Protein AF-A0A2D9DMP4-F1 (afdb_monomer)

Solvent-accessible surface area (backbone atoms only — not comparable to full-atom values): 4263 Å² total; per-residue (Å²): 115,35,40,36,33,31,41,44,74,70,92,50,68,69,59,50,55,50,49,51,54,53,47,53,65,78,39,68,83,41,52,77,48,77,49,76,54,96,94,37,41,34,34,40,40,36,25,80,84,58,91,53,62,73,61,52,54,48,54,43,43,75,74,76,41,55,71,45,81,77,46,76,86

Radius of gyration: 11.26 Å; Cα contacts (8 Å, |Δi|>4): 116; chains: 1; bounding box: 24×25×30 Å

Nearest PDB structures (foldseek):
  4rjv-assembly2_C  TM=6.476E-01  e=8.495E-04  synthetic construct
  2n2t-assembly1_A  TM=6.885E-01  e=2.881E-03  synthetic construct
  3dxs-assembly1_X  TM=6.478E-01  e=8.461E-03  Arabidopsis thaliana
  4nez-assembly1_A-2  TM=6.818E-01  e=1.735E-02  synthetic construct
  6lxg-assembly1_B  TM=5.958E-01  e=1.735E-02  Mycobacterium tuberculosis

Structure (mmCIF, N/CA/C/O backbone):
data_AF-A0A2D9DMP4-F1
#
_entry.id   AF-A0A2D9DMP4-F1
#
loop_
_atom_site.group_PDB
_atom_site.id
_atom_site.type_symbol
_atom_site.label_atom_id
_atom_site.lab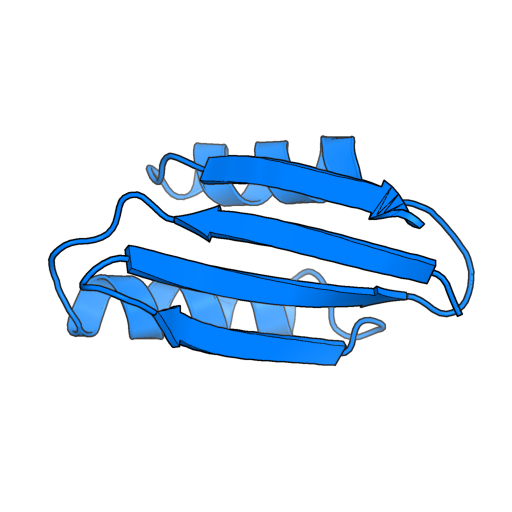el_alt_id
_atom_site.label_comp_id
_atom_site.label_asym_id
_atom_site.label_entity_id
_atom_site.label_seq_id
_atom_site.pdbx_PDB_ins_code
_atom_site.Cartn_x
_atom_site.Cartn_y
_atom_site.Cartn_z
_atom_site.occupancy
_atom_site.B_iso_or_equiv
_atom_site.auth_seq_id
_atom_site.auth_comp_id
_atom_site.auth_asym_id
_atom_site.auth_atom_id
_atom_site.pdbx_PDB_model_num
ATOM 1 N N . MET A 1 1 ? 9.294 7.497 -14.829 1.00 75.62 1 MET A N 1
ATOM 2 C CA . MET A 1 1 ? 9.079 7.194 -13.403 1.00 75.62 1 MET A CA 1
ATOM 3 C C . MET A 1 1 ? 7.617 6.858 -13.288 1.00 75.62 1 MET A C 1
ATOM 5 O O . MET A 1 1 ? 6.812 7.652 -13.759 1.00 75.62 1 MET A O 1
ATOM 9 N N . ILE A 1 2 ? 7.331 5.644 -12.842 1.00 86.75 2 ILE A N 1
ATOM 10 C CA . ILE A 1 2 ? 5.980 5.100 -12.750 1.00 86.75 2 ILE A CA 1
ATOM 11 C C . ILE A 1 2 ? 5.488 5.400 -11.343 1.00 86.75 2 ILE A C 1
ATOM 13 O O . ILE A 1 2 ? 6.251 5.235 -10.388 1.00 86.75 2 ILE A O 1
ATOM 17 N N . PHE A 1 3 ? 4.249 5.856 -11.218 1.00 88.50 3 PHE A N 1
ATOM 18 C CA . PHE A 1 3 ? 3.648 6.151 -9.926 1.00 88.50 3 PHE A CA 1
ATOM 19 C C . PHE A 1 3 ? 2.298 5.466 -9.799 1.00 88.50 3 PHE A C 1
ATOM 21 O O . PHE A 1 3 ? 1.440 5.565 -10.677 1.00 88.50 3 PHE A O 1
ATOM 28 N N . GLU A 1 4 ? 2.097 4.823 -8.660 1.00 92.19 4 GLU A N 1
ATOM 29 C CA . GLU A 1 4 ? 0.855 4.170 -8.290 1.00 92.19 4 GLU A CA 1
ATOM 30 C C . GLU A 1 4 ? 0.341 4.789 -6.992 1.00 92.19 4 GLU A C 1
ATOM 32 O O . GLU A 1 4 ? 1.110 5.063 -6.071 1.00 92.19 4 GLU A O 1
ATOM 37 N N . ILE A 1 5 ? -0.962 5.047 -6.928 1.00 92.56 5 ILE A N 1
ATOM 38 C CA . ILE A 1 5 ? -1.620 5.612 -5.752 1.00 92.56 5 ILE A CA 1
ATOM 39 C C . ILE A 1 5 ? -2.586 4.571 -5.221 1.00 92.56 5 ILE A C 1
ATOM 41 O O . ILE A 1 5 ? -3.497 4.147 -5.936 1.00 92.56 5 ILE A O 1
ATOM 45 N N . TYR A 1 6 ? -2.404 4.209 -3.959 1.00 93.56 6 TYR A N 1
ATOM 46 C CA . TYR A 1 6 ? -3.225 3.242 -3.256 1.00 93.56 6 TYR A CA 1
ATOM 47 C C . TYR A 1 6 ? -3.968 3.900 -2.112 1.00 93.56 6 TYR A C 1
ATOM 49 O O . TYR A 1 6 ? -3.416 4.748 -1.416 1.00 93.56 6 TYR A O 1
ATOM 57 N N . LYS A 1 7 ? -5.194 3.451 -1.885 1.00 93.56 7 LYS A N 1
ATOM 58 C CA . LYS A 1 7 ? -5.949 3.720 -0.670 1.00 93.56 7 LYS A CA 1
ATOM 59 C C . LYS A 1 7 ? -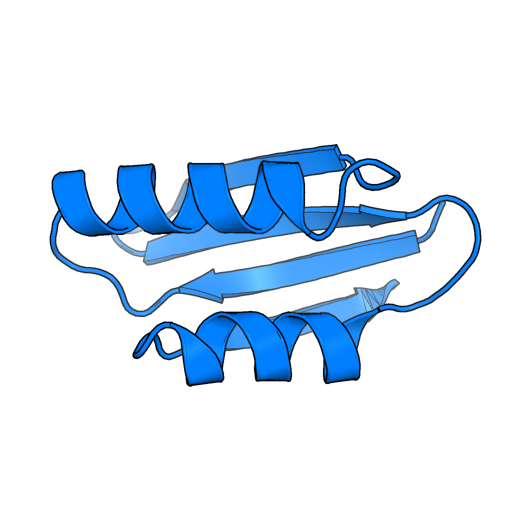5.794 2.556 0.293 1.00 93.56 7 LYS A C 1
ATOM 61 O O . LYS A 1 7 ? -5.935 1.404 -0.116 1.00 93.56 7 LYS A O 1
ATOM 66 N N . LEU A 1 8 ? -5.506 2.861 1.553 1.00 91.69 8 LEU A N 1
ATOM 67 C CA . LEU A 1 8 ? -5.430 1.899 2.643 1.00 91.69 8 LEU A CA 1
ATOM 68 C C . LEU A 1 8 ? -6.675 1.979 3.523 1.00 91.69 8 LEU A C 1
ATOM 70 O O . LEU A 1 8 ? -7.074 3.060 3.949 1.00 91.69 8 LEU A O 1
ATOM 74 N N . ASP A 1 9 ? -7.223 0.818 3.863 1.00 87.06 9 ASP A N 1
ATOM 75 C CA . ASP A 1 9 ? -8.295 0.683 4.851 1.00 87.06 9 ASP A CA 1
ATOM 76 C C . ASP A 1 9 ? -7.684 0.366 6.230 1.00 87.06 9 ASP A C 1
ATOM 78 O O . ASP A 1 9 ? -7.687 -0.776 6.698 1.00 87.06 9 ASP A O 1
ATOM 82 N N . ILE A 1 10 ? -7.026 1.364 6.835 1.00 80.12 10 ILE A N 1
ATOM 83 C CA . ILE A 1 10 ? -6.352 1.237 8.138 1.00 80.12 10 ILE A CA 1
ATOM 84 C C . ILE A 1 10 ? -6.842 2.322 9.086 1.00 80.12 10 ILE A C 1
ATOM 86 O O . ILE A 1 10 ? -6.702 3.507 8.815 1.00 80.12 10 ILE A O 1
ATOM 90 N N . ILE A 1 11 ? -7.345 1.893 10.241 1.00 73.00 11 ILE A N 1
ATOM 91 C CA . ILE A 1 11 ? -7.889 2.780 11.278 1.00 73.00 11 ILE A CA 1
ATOM 92 C C . ILE A 1 11 ? -6.854 3.031 12.395 1.00 73.00 11 ILE A C 1
ATOM 94 O O . ILE A 1 11 ? -6.883 4.057 13.066 1.00 73.00 11 ILE A O 1
ATOM 98 N N . GLU A 1 12 ? -5.901 2.112 12.589 1.00 86.38 12 GLU A N 1
ATOM 99 C CA . GLU A 1 12 ? -4.961 2.126 13.718 1.00 86.38 12 GLU A CA 1
ATOM 100 C C . GLU A 1 12 ? -3.534 2.517 13.303 1.00 86.38 12 GLU A C 1
ATOM 102 O O . GLU A 1 12 ? -2.918 1.888 12.437 1.00 86.38 12 GLU A O 1
ATOM 107 N N . GLN A 1 13 ? -2.961 3.513 13.988 1.00 83.75 13 GLN A N 1
ATOM 108 C CA . GLN A 1 13 ? -1.630 4.052 13.681 1.00 83.75 13 GLN A CA 1
ATOM 109 C C . GLN A 1 13 ? -0.502 3.016 13.834 1.00 83.75 13 GLN A C 1
ATOM 111 O O . GLN A 1 13 ? 0.421 2.990 13.021 1.00 83.75 13 GLN A O 1
ATOM 116 N N . GLU A 1 14 ? -0.564 2.137 14.837 1.00 90.44 14 GLU A N 1
ATOM 117 C CA . GLU A 1 14 ? 0.453 1.092 15.037 1.00 90.44 14 GLU A CA 1
ATOM 118 C C . GLU A 1 14 ? 0.484 0.101 13.869 1.00 90.44 14 GLU A C 1
ATOM 120 O O . GLU A 1 14 ? 1.557 -0.275 13.386 1.00 90.44 14 GLU A O 1
ATOM 125 N N . ARG A 1 15 ? -0.698 -0.260 13.358 1.00 91.25 15 ARG A N 1
ATOM 126 C CA . ARG A 1 15 ? -0.837 -1.144 12.201 1.00 91.25 15 ARG A CA 1
ATOM 127 C C . ARG A 1 15 ? -0.338 -0.485 10.916 1.00 91.25 15 ARG A C 1
ATOM 129 O O . ARG A 1 15 ? 0.312 -1.154 10.116 1.00 91.25 15 ARG A O 1
ATOM 136 N N . LEU A 1 16 ? -0.565 0.821 10.749 1.00 90.25 16 LEU A N 1
ATOM 137 C CA . LEU A 1 16 ? 0.013 1.589 9.642 1.00 90.25 16 LEU A CA 1
ATOM 138 C C . LEU A 1 16 ? 1.545 1.566 9.691 1.00 90.25 16 LEU A C 1
ATOM 140 O O . LEU A 1 16 ? 2.191 1.271 8.690 1.00 90.25 16 LEU A O 1
ATOM 144 N N . VAL A 1 17 ? 2.137 1.843 10.857 1.00 91.75 17 VAL A N 1
ATOM 145 C CA . VAL A 1 17 ? 3.599 1.838 11.027 1.00 91.75 17 VAL A CA 1
ATOM 146 C C . VAL A 1 17 ? 4.184 0.454 10.744 1.00 91.75 17 VAL A C 1
ATOM 148 O O . VAL A 1 17 ? 5.236 0.356 10.111 1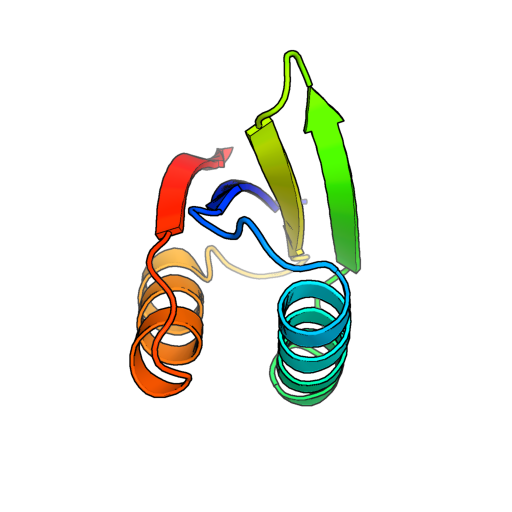.00 91.75 17 VAL A O 1
ATOM 151 N N . TYR A 1 18 ? 3.518 -0.613 11.192 1.00 93.94 18 TYR A N 1
ATOM 152 C CA . TYR A 1 18 ? 3.907 -1.982 10.864 1.00 93.94 18 TYR A CA 1
ATOM 153 C C . TYR A 1 18 ? 3.907 -2.221 9.350 1.00 93.94 18 TYR A C 1
ATOM 155 O O . TYR A 1 18 ? 4.937 -2.622 8.804 1.00 93.94 18 TYR A O 1
ATOM 163 N N . LEU A 1 19 ? 2.801 -1.901 8.670 1.00 93.31 19 LEU A N 1
ATOM 164 C CA . LEU A 1 19 ? 2.691 -2.090 7.226 1.00 93.31 19 LEU A CA 1
ATOM 165 C C . LEU A 1 19 ? 3.780 -1.316 6.476 1.00 93.31 19 LEU A C 1
ATOM 167 O O . LEU A 1 19 ? 4.448 -1.878 5.615 1.00 93.31 19 LEU A O 1
ATOM 171 N N . LEU A 1 20 ? 4.025 -0.056 6.842 1.00 92.50 20 LEU A N 1
ATOM 172 C CA . LEU A 1 20 ? 5.063 0.762 6.209 1.00 92.50 20 LEU A CA 1
ATOM 173 C C . LEU A 1 20 ? 6.463 0.151 6.349 1.00 92.50 20 LEU A C 1
ATOM 175 O O . LEU A 1 20 ? 7.247 0.217 5.405 1.00 92.50 20 LEU A O 1
ATOM 179 N N . LYS A 1 21 ? 6.777 -0.485 7.486 1.00 93.69 21 LYS A N 1
ATOM 180 C CA . LYS A 1 21 ? 8.053 -1.200 7.666 1.00 93.69 21 LYS A CA 1
ATOM 181 C C . LYS A 1 21 ? 8.154 -2.424 6.760 1.00 93.69 21 LYS A C 1
ATOM 183 O O . LYS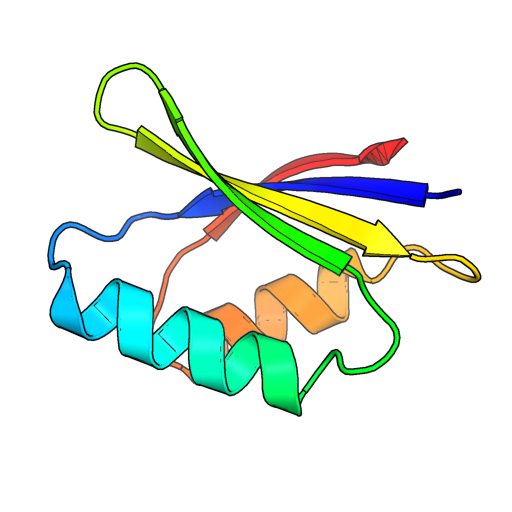 A 1 21 ? 9.207 -2.635 6.163 1.00 93.69 21 LYS A O 1
ATOM 188 N N . VAL A 1 22 ? 7.081 -3.209 6.649 1.00 93.69 22 VAL A N 1
ATOM 189 C CA . VAL A 1 22 ? 7.041 -4.379 5.757 1.00 93.69 22 VAL A CA 1
ATOM 190 C C . VAL A 1 22 ? 7.202 -3.947 4.301 1.00 93.69 22 VAL A C 1
ATOM 192 O O . VAL A 1 22 ? 8.014 -4.516 3.576 1.00 93.69 22 VAL A O 1
ATOM 195 N N . LEU A 1 23 ? 6.488 -2.901 3.881 1.00 92.88 23 LEU A N 1
ATOM 196 C CA . LEU A 1 23 ? 6.577 -2.385 2.518 1.00 92.88 23 LEU A CA 1
ATOM 197 C C . LEU A 1 23 ? 7.969 -1.823 2.208 1.00 92.88 23 LEU A C 1
ATOM 199 O O . LEU A 1 23 ? 8.518 -2.134 1.158 1.00 92.88 23 LEU A O 1
ATOM 203 N N . ALA A 1 24 ? 8.579 -1.074 3.130 1.00 90.94 24 ALA A N 1
ATOM 204 C CA . ALA A 1 24 ? 9.945 -0.577 2.955 1.00 90.94 24 ALA A CA 1
ATOM 205 C C . ALA A 1 24 ? 10.981 -1.711 2.824 1.00 90.94 24 ALA A C 1
ATOM 207 O O . ALA A 1 24 ? 11.988 -1.545 2.139 1.00 90.94 24 ALA A O 1
ATOM 208 N N . PHE A 1 25 ? 10.740 -2.861 3.463 1.00 91.62 25 PHE A N 1
ATOM 209 C CA . PHE A 1 25 ? 11.594 -4.041 3.338 1.00 91.62 25 PHE A CA 1
ATOM 210 C C . PHE A 1 25 ? 11.370 -4.789 2.014 1.00 91.62 25 PHE A C 1
ATOM 212 O O . PHE A 1 25 ? 12.333 -5.120 1.329 1.00 91.62 25 PHE A O 1
ATOM 219 N N . ASN A 1 26 ? 10.111 -5.031 1.637 1.00 91.00 26 ASN A N 1
ATOM 220 C CA . ASN A 1 26 ? 9.759 -5.812 0.444 1.00 91.00 26 ASN A CA 1
ATOM 221 C C . ASN A 1 26 ? 9.945 -5.037 -0.871 1.00 91.00 26 ASN A C 1
ATOM 223 O O . ASN A 1 26 ? 10.140 -5.650 -1.918 1.00 91.00 26 ASN A O 1
ATOM 227 N N . PHE A 1 27 ? 9.884 -3.705 -0.825 1.00 90.88 27 PHE A N 1
ATOM 228 C CA . PHE A 1 27 ? 9.960 -2.820 -1.989 1.00 90.88 27 PHE A CA 1
ATOM 229 C C . PHE A 1 27 ? 11.105 -1.811 -1.837 1.00 90.88 27 PHE A C 1
ATOM 231 O O . PHE A 1 27 ? 10.915 -0.613 -2.028 1.00 90.88 27 PHE A O 1
ATOM 238 N N . SER A 1 28 ? 12.306 -2.288 -1.492 1.00 88.38 28 SER A N 1
ATOM 239 C CA . SER A 1 28 ? 13.485 -1.438 -1.246 1.00 88.38 28 SER A CA 1
ATOM 240 C C . SER A 1 28 ? 13.899 -0.565 -2.437 1.00 88.38 28 SER A C 1
ATOM 242 O O . SER A 1 28 ? 14.559 0.454 -2.249 1.00 88.38 28 SER A O 1
ATOM 244 N N . ASP A 1 29 ? 13.514 -0.958 -3.652 1.00 89.50 29 ASP A N 1
ATOM 245 C CA . ASP A 1 29 ? 13.803 -0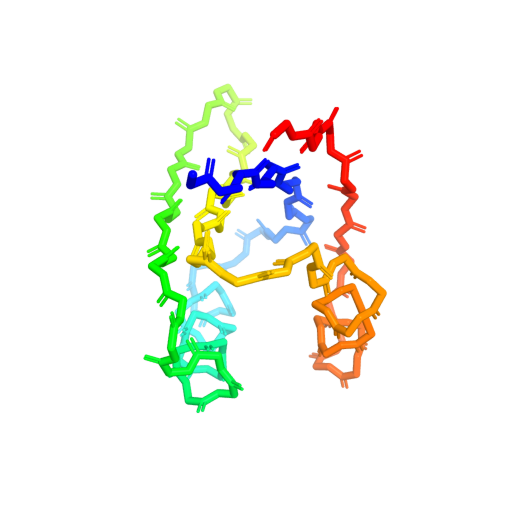.227 -4.892 1.00 89.50 29 ASP A CA 1
ATOM 246 C C . ASP A 1 29 ? 12.721 0.807 -5.260 1.00 89.50 29 ASP A C 1
ATOM 248 O O . ASP A 1 29 ? 12.841 1.499 -6.276 1.00 89.50 29 ASP A O 1
ATOM 252 N N . CYS A 1 30 ? 11.666 0.915 -4.446 1.00 91.38 30 CYS A N 1
ATOM 253 C CA . CYS A 1 30 ? 10.563 1.854 -4.628 1.00 91.38 30 CYS A CA 1
ATOM 254 C C . CYS A 1 30 ? 10.628 2.988 -3.601 1.00 91.38 30 CYS A C 1
ATOM 256 O O . CYS A 1 30 ? 11.079 2.799 -2.470 1.00 91.38 30 CYS A O 1
ATOM 258 N N . GLU A 1 31 ? 10.112 4.164 -3.958 1.00 92.19 31 GLU A N 1
ATOM 259 C CA . GLU A 1 31 ? 9.865 5.221 -2.972 1.00 92.19 31 GLU A CA 1
ATOM 260 C C . GLU A 1 31 ? 8.407 5.137 -2.522 1.00 92.19 31 GLU A C 1
ATOM 262 O O . GLU A 1 31 ? 7.490 5.121 -3.344 1.00 92.19 31 GLU A O 1
ATOM 267 N N . ILE A 1 32 ? 8.189 5.059 -1.210 1.00 92.56 32 IL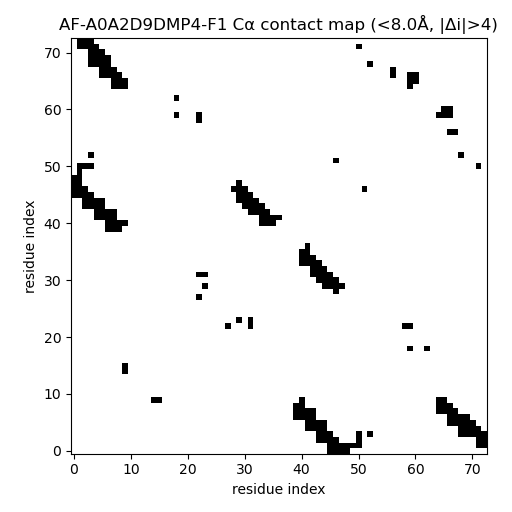E A N 1
ATOM 268 C CA . ILE A 1 32 ? 6.863 4.900 -0.610 1.00 92.56 32 ILE A CA 1
ATOM 269 C C . ILE A 1 32 ? 6.563 6.137 0.232 1.00 92.56 32 ILE A C 1
ATOM 271 O O . ILE A 1 32 ? 7.255 6.421 1.211 1.00 92.56 32 ILE A O 1
ATOM 275 N N . HIS A 1 33 ? 5.502 6.852 -0.131 1.00 92.06 33 HIS A N 1
ATOM 276 C CA . HIS A 1 33 ? 5.075 8.080 0.531 1.00 92.06 33 HIS A CA 1
ATOM 277 C C . HIS A 1 33 ? 3.638 7.943 1.045 1.00 92.06 33 HIS A C 1
ATOM 279 O O . HIS A 1 33 ? 2.694 8.081 0.260 1.00 92.06 33 HIS A O 1
ATOM 285 N N . PRO A 1 34 ? 3.445 7.674 2.348 1.00 90.69 34 PRO A N 1
ATOM 286 C CA . PRO A 1 34 ? 2.129 7.741 2.960 1.00 90.69 34 PRO A CA 1
ATOM 287 C C . PRO A 1 34 ? 1.710 9.198 3.180 1.00 90.69 34 PRO A C 1
ATOM 289 O O . PRO A 1 34 ? 2.516 10.033 3.594 1.00 90.69 34 PRO A O 1
ATOM 292 N N . PHE A 1 35 ? 0.437 9.496 2.954 1.00 89.19 35 PHE A N 1
ATOM 293 C CA . PHE A 1 35 ? -0.176 10.771 3.307 1.00 89.19 35 PHE A CA 1
ATOM 294 C C . PHE A 1 35 ? -1.650 10.573 3.659 1.00 89.19 35 PHE A C 1
ATOM 296 O O . PHE A 1 35 ? -2.256 9.560 3.316 1.00 89.19 35 PHE A O 1
ATOM 303 N N . THR A 1 36 ? -2.225 11.539 4.366 1.00 88.44 36 THR A N 1
ATOM 304 C CA . THR A 1 36 ? -3.631 11.501 4.776 1.00 88.44 36 THR A CA 1
ATOM 305 C C . THR A 1 36 ? -4.410 12.562 4.013 1.00 88.44 36 THR A C 1
ATOM 307 O O . THR A 1 36 ? -3.955 13.704 3.911 1.00 88.44 36 THR A O 1
ATOM 310 N N . LEU A 1 37 ? -5.575 12.192 3.484 1.00 86.62 37 LEU A N 1
ATOM 311 C CA . LEU A 1 37 ? -6.501 13.080 2.788 1.00 86.62 37 LEU A CA 1
ATOM 312 C C . LEU A 1 37 ? -7.923 12.750 3.244 1.00 86.62 37 LEU A C 1
ATOM 314 O O . LEU A 1 37 ? -8.354 11.623 3.056 1.00 86.62 37 LEU A O 1
ATOM 318 N N . GLU A 1 38 ? -8.634 13.719 3.828 1.00 85.06 38 GLU A N 1
ATOM 319 C CA . GLU A 1 38 ? -10.051 13.562 4.218 1.00 85.06 38 GLU A CA 1
ATOM 320 C C . GLU A 1 38 ? -10.323 12.277 5.033 1.00 85.06 38 GLU A C 1
ATOM 322 O O . GLU A 1 38 ? -11.226 11.510 4.724 1.00 85.06 38 GLU A O 1
ATOM 327 N N . ASP A 1 39 ? -9.501 12.030 6.060 1.00 83.25 39 ASP A N 1
ATOM 328 C CA . ASP A 1 39 ? -9.528 10.834 6.927 1.00 83.25 39 ASP A CA 1
ATOM 329 C C . ASP A 1 39 ? -9.147 9.504 6.247 1.00 83.25 39 ASP A C 1
ATOM 331 O O . ASP A 1 39 ? -9.112 8.455 6.891 1.00 83.25 39 ASP A O 1
ATOM 335 N N . GLU A 1 40 ? -8.765 9.537 4.971 1.00 87.12 40 GLU A N 1
ATOM 336 C CA . GLU A 1 40 ? -8.259 8.383 4.236 1.00 87.12 40 GLU A CA 1
ATOM 337 C C . GLU A 1 40 ? -6.730 8.366 4.232 1.00 87.12 40 GLU A C 1
ATOM 339 O O . GLU A 1 40 ? -6.066 9.391 4.049 1.00 87.12 40 GLU A O 1
ATOM 344 N N . ILE A 1 41 ? -6.148 7.179 4.406 1.00 90.56 41 ILE A N 1
ATOM 345 C CA . ILE A 1 41 ? -4.707 6.988 4.257 1.00 90.56 41 ILE A CA 1
ATOM 346 C C . ILE A 1 41 ? -4.430 6.564 2.822 1.00 90.56 41 ILE A C 1
ATOM 348 O O . ILE A 1 41 ? -4.898 5.524 2.356 1.00 90.56 41 ILE A O 1
ATOM 352 N N . LEU A 1 42 ? -3.617 7.359 2.141 1.00 92.31 42 LEU A N 1
ATOM 353 C CA . LEU A 1 42 ? -3.158 7.096 0.792 1.00 92.31 42 LEU A CA 1
ATOM 354 C C . LEU A 1 42 ? -1.658 6.799 0.803 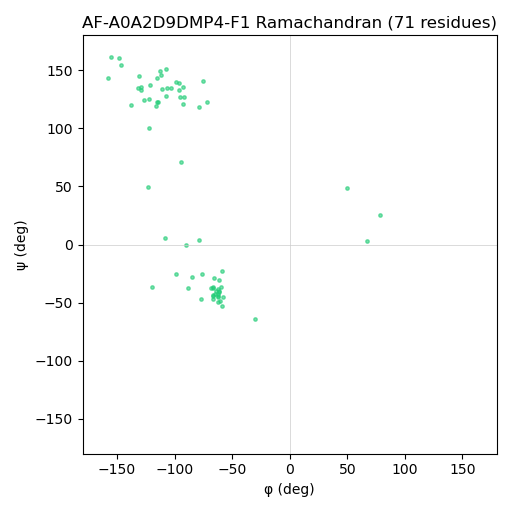1.00 92.31 42 LEU A C 1
ATOM 356 O O . LEU A 1 42 ? -0.898 7.360 1.593 1.00 92.31 42 LEU A O 1
ATOM 360 N N . ILE A 1 43 ? -1.221 5.918 -0.090 1.00 93.19 43 ILE A N 1
ATOM 361 C CA . ILE A 1 43 ? 0.192 5.637 -0.336 1.00 93.19 43 ILE A CA 1
ATOM 362 C C . ILE A 1 43 ? 0.491 5.906 -1.801 1.00 93.19 43 ILE A C 1
ATOM 364 O O . ILE A 1 43 ? -0.133 5.319 -2.683 1.00 93.19 43 ILE A O 1
ATOM 368 N N . ILE A 1 44 ? 1.487 6.753 -2.049 1.00 92.75 44 ILE A N 1
ATOM 369 C CA . ILE A 1 44 ? 2.124 6.866 -3.359 1.00 92.75 44 ILE A CA 1
ATOM 370 C C . ILE A 1 44 ? 3.318 5.928 -3.375 1.00 92.75 44 ILE A C 1
ATOM 372 O O . ILE A 1 44 ? 4.179 6.012 -2.499 1.00 92.75 44 ILE A O 1
ATOM 376 N N . VAL A 1 45 ? 3.373 5.065 -4.378 1.00 92.88 45 VAL A N 1
ATOM 377 C CA . VAL A 1 45 ? 4.520 4.205 -4.644 1.00 92.88 45 VAL A CA 1
ATOM 378 C C . VAL A 1 45 ? 5.124 4.627 -5.970 1.00 92.88 45 VAL A C 1
ATOM 380 O O . VAL A 1 45 ? 4.428 4.666 -6.986 1.00 92.88 45 VAL A O 1
ATOM 383 N N . SER A 1 46 ? 6.405 4.981 -5.960 1.00 92.00 46 SER A N 1
ATOM 384 C CA . SER A 1 46 ? 7.158 5.313 -7.162 1.00 92.00 46 SER A CA 1
ATOM 385 C C . SER A 1 46 ? 8.138 4.191 -7.500 1.00 92.00 46 SER A C 1
ATOM 387 O O . SER A 1 46 ? 8.837 3.665 -6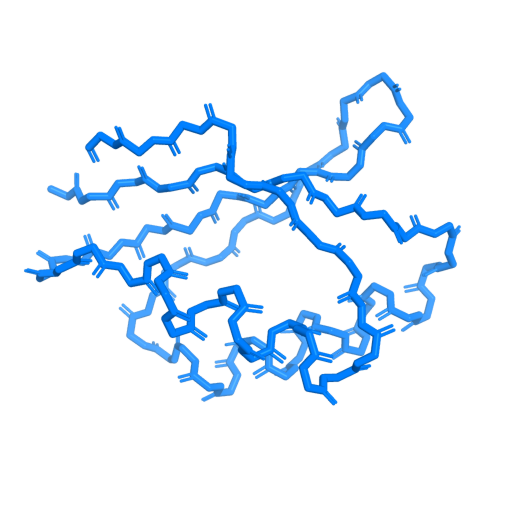.634 1.00 92.00 46 SER A O 1
ATOM 389 N N . SER A 1 47 ? 8.189 3.823 -8.777 1.00 89.81 47 SER A N 1
ATOM 390 C CA . SER A 1 47 ? 9.096 2.811 -9.315 1.00 89.81 47 SER A CA 1
ATOM 391 C C . SER A 1 47 ? 9.807 3.351 -10.554 1.00 89.81 47 SER A C 1
ATOM 393 O O . SER A 1 47 ? 9.264 4.133 -11.348 1.00 89.81 47 SER A O 1
ATOM 395 N N . LYS A 1 48 ? 11.071 2.958 -10.729 1.00 85.69 48 LYS A N 1
ATOM 396 C CA . LYS A 1 48 ? 11.888 3.387 -11.874 1.00 85.69 48 LYS A CA 1
ATOM 397 C C . LYS A 1 48 ? 11.678 2.516 -13.108 1.00 85.69 48 LYS A C 1
ATOM 399 O O . LYS A 1 48 ? 11.876 3.013 -14.216 1.00 85.69 48 LYS A O 1
ATOM 404 N N . THR A 1 49 ? 11.308 1.254 -12.919 1.00 77.38 49 THR A N 1
ATOM 405 C CA . THR A 1 49 ? 11.459 0.203 -13.934 1.00 77.38 49 THR A CA 1
ATOM 406 C C . THR A 1 49 ? 10.143 -0.433 -14.356 1.00 77.38 49 THR A C 1
ATOM 408 O O . THR A 1 49 ? 9.990 -0.721 -15.540 1.00 77.38 49 THR A O 1
ATOM 411 N N . GLU A 1 50 ? 9.188 -0.623 -13.443 1.00 82.06 50 GLU A N 1
ATOM 412 C CA . GLU A 1 50 ? 7.940 -1.334 -13.752 1.00 82.06 50 GLU A CA 1
ATOM 413 C C . GLU A 1 50 ? 6.756 -0.953 -12.852 1.00 82.06 50 GLU A C 1
ATOM 415 O O . GLU A 1 50 ? 6.927 -0.405 -11.762 1.00 82.06 50 GLU A O 1
ATOM 420 N N . ILE A 1 51 ? 5.554 -1.265 -13.346 1.00 80.19 51 ILE A N 1
ATOM 421 C CA . ILE A 1 51 ? 4.289 -1.251 -12.601 1.00 80.19 51 ILE A CA 1
ATOM 422 C C . ILE A 1 51 ? 4.318 -2.448 -11.645 1.00 80.19 51 ILE A C 1
ATOM 424 O O . ILE A 1 51 ? 4.463 -3.582 -12.102 1.00 80.19 51 ILE A O 1
ATOM 428 N N . ILE A 1 52 ? 4.167 -2.214 -10.341 1.00 84.62 52 ILE A N 1
ATOM 429 C CA . ILE A 1 52 ? 4.276 -3.263 -9.310 1.00 84.62 52 ILE A CA 1
ATOM 430 C C . ILE A 1 52 ? 2.932 -3.628 -8.681 1.00 84.62 52 ILE A C 1
ATOM 432 O O . ILE A 1 52 ? 2.896 -4.452 -7.766 1.00 84.62 52 ILE A O 1
ATOM 436 N N . LYS A 1 53 ? 1.832 -3.066 -9.195 1.00 87.44 53 LYS A N 1
ATOM 437 C CA . LYS A 1 53 ? 0.450 -3.283 -8.759 1.00 87.44 53 LYS A CA 1
ATOM 438 C C . LYS A 1 53 ? 0.151 -4.655 -8.177 1.00 87.44 53 LYS A C 1
ATOM 440 O O . LYS A 1 53 ? -0.231 -4.748 -7.014 1.00 87.44 53 LYS A O 1
ATOM 445 N N . ASP A 1 54 ? 0.271 -5.714 -8.971 1.00 88.75 54 ASP A N 1
ATOM 446 C CA . ASP A 1 54 ? -0.197 -7.035 -8.543 1.00 88.75 54 ASP A CA 1
ATOM 447 C C . ASP A 1 54 ? 0.636 -7.574 -7.374 1.00 88.75 54 ASP A C 1
ATOM 449 O O . ASP A 1 54 ? 0.086 -8.150 -6.432 1.00 88.75 54 ASP A O 1
ATOM 453 N N . HIS A 1 55 ? 1.948 -7.322 -7.392 1.00 89.50 55 HIS A N 1
ATOM 454 C CA . HIS A 1 55 ? 2.841 -7.680 -6.296 1.00 89.50 55 HIS A CA 1
ATOM 455 C C . HIS A 1 55 ? 2.523 -6.855 -5.042 1.00 89.50 55 HIS A C 1
ATOM 457 O O . HIS A 1 55 ? 2.334 -7.427 -3.971 1.00 89.50 55 HIS A O 1
ATOM 463 N N . PHE A 1 56 ? 2.359 -5.538 -5.184 1.00 91.19 56 PHE A N 1
ATOM 464 C CA . PHE A 1 56 ? 2.067 -4.621 -4.083 1.00 91.19 56 PHE A CA 1
ATOM 465 C C . PHE A 1 56 ? 0.733 -4.933 -3.393 1.00 91.19 56 PHE A C 1
ATOM 467 O O . PHE A 1 56 ? 0.690 -5.103 -2.173 1.00 91.19 56 PHE A O 1
ATOM 474 N N . LEU A 1 57 ? -0.345 -5.102 -4.167 1.00 91.69 57 LEU A N 1
ATOM 475 C CA . LEU A 1 57 ? -1.662 -5.475 -3.641 1.00 91.69 57 LEU A CA 1
ATOM 476 C C . LEU A 1 57 ? -1.619 -6.840 -2.934 1.00 91.69 57 LEU A C 1
ATOM 478 O O . LEU A 1 57 ? -2.233 -7.013 -1.879 1.00 91.69 57 LEU A O 1
ATOM 482 N N . THR A 1 58 ? -0.881 -7.806 -3.492 1.00 92.38 58 THR A N 1
ATOM 483 C CA . THR A 1 58 ? -0.737 -9.142 -2.896 1.00 92.38 58 THR A CA 1
ATOM 484 C C . THR A 1 58 ? 0.022 -9.085 -1.573 1.00 92.38 58 THR A C 1
ATOM 486 O O . THR A 1 58 ? -0.441 -9.686 -0.603 1.00 92.38 58 THR A O 1
ATOM 489 N N . SER A 1 59 ? 1.126 -8.333 -1.501 1.00 92.31 59 SER A N 1
ATOM 490 C CA . SER A 1 59 ? 1.895 -8.148 -0.265 1.00 92.31 59 SER A CA 1
ATOM 491 C C . SER A 1 59 ? 1.070 -7.470 0.826 1.00 92.31 59 SER A C 1
ATOM 493 O O . SER A 1 59 ? 1.065 -7.930 1.960 1.00 92.31 59 SER A O 1
ATOM 495 N N . ILE A 1 60 ? 0.314 -6.415 0.508 1.00 92.75 60 ILE A N 1
ATOM 496 C CA . ILE A 1 60 ? -0.551 -5.769 1.509 1.00 92.75 60 ILE A CA 1
ATOM 497 C C . ILE A 1 60 ? -1.615 -6.752 2.019 1.00 92.75 60 ILE A C 1
ATOM 499 O O . ILE A 1 60 ? -1.856 -6.849 3.225 1.00 92.75 60 ILE A O 1
ATOM 503 N N . LYS A 1 61 ? -2.218 -7.532 1.115 1.00 93.44 61 LYS A N 1
ATOM 504 C CA . LYS A 1 61 ? -3.243 -8.515 1.475 1.00 93.44 61 LYS A CA 1
ATOM 505 C C . LYS A 1 61 ? -2.698 -9.662 2.329 1.00 93.44 61 LYS A C 1
ATOM 507 O O . LYS A 1 61 ? -3.402 -10.110 3.234 1.00 93.44 61 LYS A O 1
ATOM 512 N N . SER A 1 62 ? -1.471 -10.132 2.085 1.00 93.38 62 SER A N 1
ATOM 513 C CA . SER A 1 62 ? -0.848 -11.182 2.910 1.00 93.38 62 SER A CA 1
ATOM 514 C C . SER A 1 62 ? -0.569 -10.723 4.339 1.00 93.38 62 SER A C 1
ATOM 516 O O . SER A 1 62 ? -0.651 -11.532 5.257 1.00 93.38 62 SER A O 1
ATOM 518 N N . GLU A 1 63 ? -0.329 -9.426 4.535 1.00 92.81 63 GLU A N 1
ATOM 519 C CA . GLU A 1 63 ? -0.173 -8.803 5.856 1.00 92.81 63 GLU A CA 1
ATOM 520 C C . GLU A 1 63 ? -1.519 -8.551 6.575 1.00 92.81 63 GLU A C 1
ATOM 522 O O . GLU A 1 63 ? -1.560 -7.982 7.667 1.00 92.81 63 GLU A O 1
ATOM 527 N N . GLY A 1 64 ? -2.647 -8.972 5.987 1.00 92.00 64 GLY A N 1
ATOM 528 C CA . GLY A 1 64 ? -3.979 -8.828 6.584 1.00 92.00 64 GLY A CA 1
ATOM 529 C C . GLY A 1 64 ? -4.569 -7.421 6.457 1.00 92.00 64 GLY A C 1
ATOM 530 O O . GLY A 1 64 ? -5.404 -7.021 7.276 1.00 92.00 64 GLY A O 1
ATOM 531 N N . PHE A 1 65 ? -4.131 -6.664 5.450 1.00 91.81 65 PHE A N 1
ATOM 532 C CA . PHE A 1 65 ? -4.626 -5.326 5.143 1.00 91.81 65 PHE A CA 1
ATOM 533 C C . PHE A 1 65 ? -5.388 -5.304 3.820 1.00 91.81 65 PHE A C 1
ATOM 535 O O . PHE A 1 65 ? -5.078 -6.045 2.888 1.00 91.81 65 PHE A O 1
ATOM 542 N N . ASN A 1 66 ? -6.372 -4.413 3.723 1.00 90.56 66 ASN A N 1
ATOM 543 C CA . ASN A 1 66 ? -7.054 -4.132 2.468 1.00 90.56 66 ASN A CA 1
ATOM 544 C C . ASN A 1 66 ? -6.469 -2.870 1.834 1.00 90.56 66 ASN A C 1
ATOM 546 O O . ASN A 1 66 ? -6.181 -1.885 2.520 1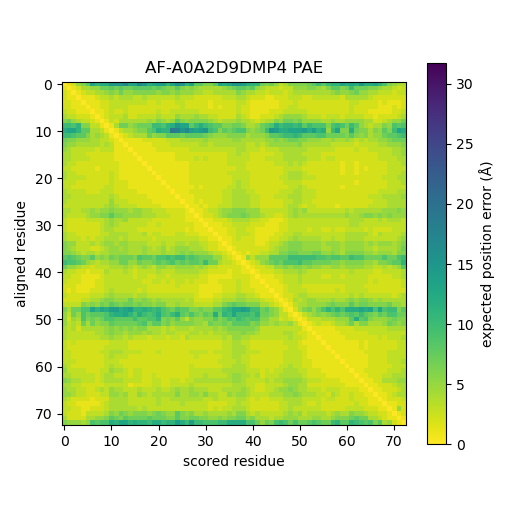.00 90.56 66 ASN A O 1
ATOM 550 N N . CYS A 1 67 ? -6.315 -2.905 0.514 1.00 91.69 67 CYS A N 1
ATOM 551 C CA . CYS A 1 67 ? -5.928 -1.745 -0.268 1.00 91.69 67 CYS A CA 1
ATOM 552 C C . CYS A 1 67 ? -6.577 -1.756 -1.649 1.00 91.69 67 CYS A C 1
ATOM 554 O O . CYS A 1 67 ? -6.912 -2.811 -2.194 1.00 91.69 67 CYS A O 1
ATOM 556 N N . GLU A 1 68 ? -6.729 -0.566 -2.213 1.00 93.38 68 GLU A N 1
ATOM 557 C CA . GLU A 1 68 ? -7.299 -0.345 -3.537 1.00 93.38 68 GLU A CA 1
ATOM 558 C C . GLU A 1 68 ? -6.368 0.548 -4.356 1.00 93.38 68 GLU A C 1
ATOM 560 O O . GLU A 1 68 ? -5.877 1.557 -3.856 1.00 93.38 68 GLU A O 1
ATOM 565 N N . LEU A 1 69 ? -6.131 0.197 -5.622 1.00 93.06 69 LEU A N 1
ATOM 566 C CA . LEU A 1 69 ? -5.417 1.069 -6.553 1.00 93.06 69 LEU A CA 1
ATOM 567 C C . LEU A 1 69 ? -6.367 2.160 -7.066 1.00 93.06 69 LEU A C 1
ATOM 569 O O . LEU A 1 69 ? -7.321 1.858 -7.778 1.00 93.06 69 LEU A O 1
ATOM 573 N N . LEU A 1 70 ? -6.044 3.421 -6.792 1.00 91.88 70 LEU A N 1
ATOM 574 C CA . LEU A 1 70 ? -6.783 4.582 -7.291 1.00 91.88 70 LEU A CA 1
ATOM 575 C C . LEU A 1 70 ? -6.276 5.056 -8.656 1.00 91.88 70 LEU A C 1
ATOM 577 O O . LEU A 1 70 ? -7.054 5.510 -9.495 1.00 91.88 70 LEU A O 1
ATOM 581 N N . LYS A 1 71 ? -4.958 4.994 -8.883 1.00 87.94 71 LYS A N 1
ATOM 582 C CA . LYS A 1 71 ? -4.330 5.483 -10.119 1.00 87.94 71 LYS A CA 1
ATOM 583 C C . LYS A 1 71 ? -2.978 4.822 -10.358 1.00 87.94 71 LYS A C 1
ATOM 585 O O . LYS A 1 71 ? -2.223 4.647 -9.413 1.00 87.94 71 LYS A O 1
ATOM 590 N N . ALA A 1 72 ? -2.653 4.542 -11.617 1.00 86.00 72 ALA A N 1
ATOM 591 C CA . ALA A 1 72 ? -1.313 4.173 -12.073 1.00 86.00 72 ALA A CA 1
ATOM 592 C C . ALA A 1 72 ? -0.956 5.014 -13.312 1.00 86.00 72 ALA A C 1
ATOM 594 O O . ALA A 1 72 ? -1.816 5.193 -14.180 1.00 86.00 72 ALA A O 1
ATOM 595 N N . SER A 1 73 ? 0.260 5.569 -13.373 1.00 78.62 73 SER A N 1
ATOM 596 C CA . SER A 1 73 ? 0.743 6.417 -14.478 1.00 78.62 73 SER A CA 1
ATOM 597 C C . SER A 1 73 ? 2.244 6.315 -14.699 1.00 78.62 73 SER A C 1
ATOM 599 O O . SER A 1 73 ? 2.970 5.968 -13.744 1.00 78.62 73 SER A O 1
#

pLDDT: mean 89.39, std 4.56, range [73.0, 93.94]

Foldseek 3Di:
DKKWKKWWPDDDPVLVVVLVVQCCVVCVQWDWDWDDDPNIIMIMIGHDPDDCVVVVQVSCVVSVIHMDTPDID

Secondary structure (DSSP, 8-state):
-EEEEEEE----HHHHHHHHHHHHHHTTTSEEEEEEETTEEEEEEEESS---HHHHHHHHHHTT--EEEEEE-

Sequence (73 aa):
MIFEIYKLDIIEQERLVYLLKVLAFNFSDCEIHPFTLEDEILIIVSSKTEIIKDHFLTSIKSEGFNCELLKAS

Mean predicted aligned error: 3.64 Å